Protein AF-A0A2E6H7Z4-F1 (afdb_monomer_lite)

Structure (mmCIF, N/CA/C/O backbone):
data_AF-A0A2E6H7Z4-F1
#
_entry.id   AF-A0A2E6H7Z4-F1
#
loop_
_atom_site.group_PDB
_atom_site.id
_atom_site.type_symbol
_atom_site.label_atom_id
_atom_site.label_alt_id
_atom_site.label_comp_id
_atom_site.label_asym_id
_atom_site.label_entity_id
_atom_site.label_seq_id
_atom_site.pdbx_PDB_ins_code
_atom_site.Cartn_x
_atom_site.Cartn_y
_atom_site.Cartn_z
_atom_site.occupancy
_atom_site.B_iso_or_equiv
_atom_site.auth_seq_id
_atom_site.auth_comp_id
_atom_site.auth_asym_id
_atom_site.auth_atom_id
_atom_site.pdbx_PDB_model_num
ATOM 1 N N . MET A 1 1 ? 12.608 6.251 -38.687 1.00 44.50 1 MET A N 1
ATOM 2 C CA . MET A 1 1 ? 13.261 5.504 -37.592 1.00 44.50 1 MET A CA 1
ATOM 3 C C . MET A 1 1 ? 12.711 6.049 -36.281 1.00 44.50 1 MET A C 1
ATOM 5 O O . MET A 1 1 ? 13.167 7.094 -35.848 1.00 44.50 1 MET A O 1
ATOM 9 N N . SER A 1 2 ? 11.697 5.402 -35.705 1.00 46.97 2 SER A N 1
ATOM 10 C CA . SER A 1 2 ? 11.124 5.756 -34.395 1.00 46.97 2 SER A CA 1
ATOM 11 C C . SER A 1 2 ? 10.645 4.472 -33.709 1.00 46.97 2 SER A C 1
ATOM 13 O O . SER A 1 2 ? 9.457 4.203 -33.645 1.00 46.97 2 SER A O 1
ATOM 15 N N . ASN A 1 3 ? 11.590 3.638 -33.267 1.00 45.97 3 ASN A N 1
ATOM 16 C CA . ASN A 1 3 ? 11.298 2.394 -32.533 1.00 45.97 3 ASN A CA 1
ATOM 17 C C . ASN A 1 3 ? 11.712 2.495 -31.049 1.00 45.97 3 ASN A C 1
ATOM 19 O O . ASN A 1 3 ? 11.900 1.473 -30.399 1.00 45.97 3 ASN A O 1
ATOM 23 N N . GLY A 1 4 ? 11.950 3.711 -30.541 1.00 52.16 4 GLY A N 1
ATOM 24 C CA . GLY A 1 4 ? 12.458 3.943 -29.182 1.00 52.16 4 GLY A CA 1
ATOM 25 C C . GLY A 1 4 ? 11.402 4.345 -28.149 1.00 52.16 4 GLY A C 1
ATOM 26 O O . GLY A 1 4 ? 11.630 4.119 -26.968 1.00 52.16 4 GLY A O 1
ATOM 27 N N . ASP A 1 5 ? 10.264 4.902 -28.576 1.00 56.19 5 ASP A N 1
ATOM 28 C CA . ASP A 1 5 ? 9.260 5.500 -27.674 1.00 56.19 5 ASP A CA 1
ATOM 29 C C . ASP A 1 5 ? 8.275 4.455 -27.116 1.00 56.19 5 ASP A C 1
ATOM 31 O O . ASP A 1 5 ? 8.050 4.366 -25.909 1.00 56.19 5 ASP A O 1
ATOM 35 N N . ASP A 1 6 ? 7.774 3.562 -27.977 1.00 58.97 6 ASP A N 1
ATOM 36 C CA . ASP A 1 6 ? 6.725 2.596 -27.614 1.00 58.97 6 ASP A CA 1
ATOM 37 C C . ASP A 1 6 ? 7.148 1.632 -26.492 1.00 58.97 6 ASP A C 1
ATOM 39 O O . ASP A 1 6 ? 6.338 1.182 -25.678 1.00 58.97 6 ASP A O 1
ATOM 43 N N . THR A 1 7 ? 8.439 1.297 -26.413 1.00 61.53 7 THR A N 1
ATOM 44 C CA . THR A 1 7 ? 8.951 0.368 -25.398 1.00 61.53 7 THR A CA 1
ATOM 45 C C . THR A 1 7 ? 8.926 0.930 -23.983 1.00 61.53 7 THR A C 1
ATOM 47 O O . THR A 1 7 ? 8.814 0.147 -23.036 1.00 61.53 7 THR A O 1
ATOM 50 N N . ASP A 1 8 ? 9.038 2.244 -23.811 1.00 62.59 8 ASP A N 1
ATOM 51 C CA . ASP A 1 8 ? 9.039 2.857 -22.482 1.00 62.59 8 ASP A CA 1
ATOM 52 C C . ASP A 1 8 ? 7.614 3.141 -21.994 1.00 62.59 8 ASP A C 1
ATOM 54 O O . ASP A 1 8 ? 7.321 2.940 -20.810 1.00 62.59 8 ASP A O 1
ATOM 58 N N . GLU A 1 9 ? 6.688 3.440 -22.907 1.00 61.91 9 GLU A N 1
ATOM 59 C CA . GLU A 1 9 ? 5.257 3.508 -22.598 1.00 61.91 9 GLU A CA 1
ATOM 60 C C . GLU A 1 9 ? 4.697 2.152 -22.143 1.00 61.91 9 GLU A C 1
ATOM 62 O O . GLU A 1 9 ? 4.002 2.075 -21.125 1.00 61.91 9 GLU A O 1
ATOM 67 N N . ILE A 1 10 ? 5.056 1.054 -22.821 1.00 63.31 10 ILE A N 1
ATOM 68 C CA . ILE A 1 10 ? 4.602 -0.299 -22.454 1.00 63.31 10 ILE A CA 1
ATOM 69 C C . ILE A 1 10 ? 5.111 -0.702 -21.061 1.00 63.31 10 ILE A C 1
ATOM 71 O O . ILE A 1 10 ? 4.348 -1.254 -20.262 1.00 63.31 10 ILE A O 1
ATOM 75 N N . LYS A 1 11 ? 6.376 -0.405 -20.733 1.00 66.88 11 LYS A N 1
ATOM 76 C CA . LYS A 1 11 ? 6.942 -0.682 -19.399 1.00 66.88 11 LYS A CA 1
ATOM 77 C C . LYS A 1 11 ? 6.258 0.146 -18.314 1.00 66.88 11 LYS A C 1
ATOM 79 O O . LYS A 1 11 ? 5.933 -0.392 -17.257 1.00 66.88 11 LYS A O 1
ATOM 84 N N . SER A 1 12 ? 6.017 1.431 -18.580 1.00 6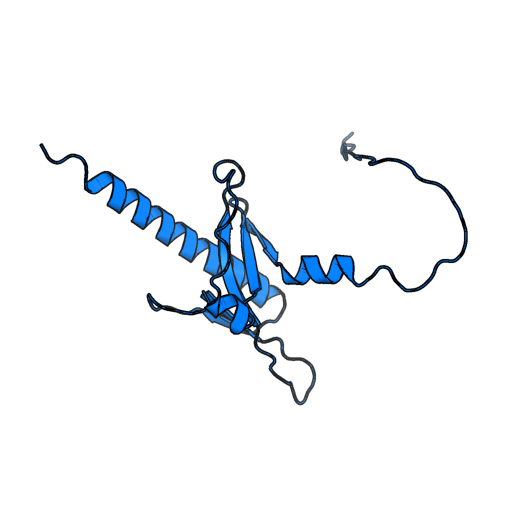8.62 12 SER A N 1
ATOM 85 C CA . SER A 1 12 ? 5.318 2.334 -17.659 1.00 68.62 12 SER A CA 1
ATOM 86 C C . SER A 1 12 ? 3.892 1.848 -17.377 1.00 68.62 12 SER A C 1
ATOM 88 O O . SER A 1 12 ? 3.481 1.727 -16.220 1.00 68.62 12 SER A O 1
ATOM 90 N N . PHE A 1 13 ? 3.167 1.447 -18.423 1.00 66.75 13 PHE A N 1
ATOM 91 C CA . PHE A 1 13 ? 1.819 0.899 -18.306 1.00 66.75 13 PHE A CA 1
ATOM 92 C C . PHE A 1 13 ? 1.779 -0.405 -17.495 1.00 66.75 13 PHE A C 1
ATOM 94 O O . PHE A 1 13 ? 0.926 -0.577 -16.621 1.00 66.75 13 PHE A O 1
ATOM 101 N N . GLN A 1 14 ? 2.713 -1.327 -17.745 1.00 74.88 14 GLN A N 1
ATOM 102 C CA . GLN A 1 14 ? 2.811 -2.572 -16.979 1.00 74.88 14 GLN A CA 1
ATOM 103 C C . GLN A 1 14 ? 3.142 -2.313 -15.505 1.00 74.88 14 GLN A C 1
ATOM 105 O O . GLN A 1 14 ? 2.499 -2.897 -14.630 1.00 74.88 14 GLN A O 1
ATOM 110 N N . ALA A 1 15 ? 4.077 -1.403 -15.219 1.00 74.62 15 ALA A N 1
ATOM 111 C CA . ALA A 1 15 ? 4.427 -1.017 -13.855 1.00 74.62 15 ALA A CA 1
ATOM 112 C C . ALA A 1 15 ? 3.229 -0.412 -13.107 1.00 74.62 15 ALA A C 1
ATOM 114 O O . ALA A 1 15 ? 2.970 -0.787 -11.964 1.00 74.62 15 ALA A O 1
ATOM 115 N N . HIS A 1 16 ? 2.447 0.451 -13.765 1.00 81.06 16 HIS A N 1
ATOM 116 C CA . HIS A 1 16 ? 1.238 1.025 -13.176 1.00 81.06 16 HIS A CA 1
ATOM 117 C C . HIS A 1 16 ? 0.198 -0.052 -12.840 1.00 81.06 16 HIS A C 1
ATOM 119 O O . HIS A 1 16 ? -0.373 -0.048 -11.752 1.00 81.06 16 HIS A O 1
ATOM 125 N N . ARG A 1 17 ? -0.043 -1.013 -13.743 1.00 85.88 17 ARG A N 1
ATOM 126 C CA . ARG A 1 17 ? -0.999 -2.107 -13.488 1.00 85.88 17 ARG A CA 1
ATOM 127 C C . ARG A 1 17 ? -0.575 -2.999 -12.324 1.00 85.88 17 ARG A C 1
ATOM 129 O O . ARG A 1 17 ? -1.432 -3.413 -11.546 1.00 85.88 17 ARG A O 1
ATOM 136 N N . LEU A 1 18 ? 0.720 -3.292 -12.208 1.00 88.12 18 LEU A N 1
ATOM 137 C CA . LEU A 1 18 ? 1.266 -4.066 -11.090 1.00 88.12 18 LEU A CA 1
ATOM 138 C C . LEU A 1 18 ? 1.169 -3.297 -9.767 1.00 88.12 18 LEU A C 1
ATOM 140 O O . LEU A 1 18 ? 0.824 -3.899 -8.752 1.00 88.12 18 LEU A O 1
ATOM 144 N N . GLY A 1 19 ? 1.392 -1.978 -9.788 1.00 88.25 19 GLY A N 1
ATOM 145 C CA . GLY A 1 19 ? 1.161 -1.093 -8.643 1.00 88.25 19 GLY A CA 1
ATOM 146 C C . GLY A 1 19 ? -0.288 -1.153 -8.159 1.00 88.25 19 GLY A C 1
ATOM 147 O O . GLY A 1 19 ? -0.538 -1.536 -7.019 1.00 88.25 19 GLY A O 1
ATOM 148 N N . THR A 1 20 ? -1.251 -0.923 -9.058 1.00 90.62 20 THR A N 1
ATOM 149 C CA . THR A 1 20 ? -2.684 -1.007 -8.729 1.00 90.62 20 THR A CA 1
ATOM 1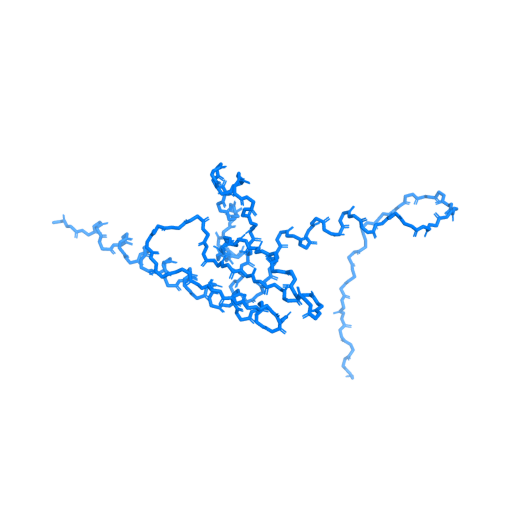50 C C . THR A 1 20 ? -3.083 -2.395 -8.217 1.00 90.62 20 THR A C 1
ATOM 152 O O . THR A 1 20 ? -3.857 -2.519 -7.270 1.00 90.62 20 THR A O 1
ATOM 155 N N . TRP A 1 21 ? -2.558 -3.471 -8.813 1.00 92.69 21 TRP A N 1
ATOM 156 C CA . TRP A 1 21 ? -2.807 -4.826 -8.318 1.00 92.69 21 TRP A CA 1
ATOM 157 C C . TRP A 1 21 ? -2.275 -5.018 -6.889 1.00 92.69 21 TRP A C 1
ATOM 159 O O . TRP A 1 21 ? -2.994 -5.538 -6.034 1.00 92.69 21 TRP A O 1
ATOM 169 N N . ALA A 1 22 ? -1.054 -4.557 -6.605 1.00 92.94 22 ALA A N 1
ATOM 170 C CA . ALA A 1 22 ? -0.457 -4.638 -5.277 1.00 92.94 22 ALA A CA 1
ATOM 171 C C . ALA A 1 22 ? -1.254 -3.841 -4.234 1.00 92.94 22 ALA A C 1
ATOM 173 O O . ALA A 1 22 ? -1.496 -4.345 -3.137 1.00 92.94 22 ALA A O 1
ATOM 174 N N . GLU A 1 23 ? -1.729 -2.644 -4.575 1.00 94.94 23 GLU A N 1
ATOM 175 C CA . GLU A 1 23 ? -2.601 -1.836 -3.712 1.00 94.94 23 GLU A CA 1
ATOM 176 C C . GLU A 1 23 ? -3.887 -2.583 -3.337 1.00 94.94 23 GLU A C 1
ATOM 178 O O . GLU A 1 23 ? -4.261 -2.625 -2.163 1.00 94.94 23 GLU A O 1
ATOM 183 N N . LEU A 1 24 ? -4.533 -3.247 -4.302 1.00 95.94 24 LEU A N 1
ATOM 184 C CA . LEU A 1 24 ? -5.743 -4.041 -4.060 1.00 95.94 24 LEU A CA 1
ATOM 185 C C . LEU A 1 24 ? -5.478 -5.265 -3.170 1.00 95.94 24 LEU A C 1
ATOM 187 O O . LEU A 1 24 ? -6.297 -5.593 -2.301 1.00 95.94 24 LEU A O 1
ATOM 191 N N . ILE A 1 25 ? -4.336 -5.936 -3.347 1.00 96.19 25 ILE A N 1
ATOM 192 C CA . ILE A 1 25 ? -3.909 -7.038 -2.472 1.00 96.19 25 ILE A CA 1
ATOM 193 C C . ILE A 1 25 ? -3.634 -6.524 -1.053 1.00 96.19 25 ILE A C 1
ATOM 195 O O . ILE A 1 25 ? -4.122 -7.114 -0.083 1.00 96.19 25 ILE A O 1
ATOM 199 N N . GLY A 1 26 ? -2.929 -5.398 -0.920 1.00 95.38 26 GLY A N 1
ATOM 200 C CA . GLY A 1 26 ? -2.653 -4.746 0.360 1.00 95.38 26 GLY A CA 1
ATOM 201 C C . GLY A 1 26 ? -3.929 -4.328 1.094 1.00 95.38 26 GLY A C 1
ATOM 202 O O . GLY A 1 26 ? -4.115 -4.649 2.272 1.00 95.38 26 GLY A O 1
ATOM 203 N N . ALA A 1 27 ? -4.875 -3.713 0.382 1.00 95.81 27 ALA A N 1
ATOM 204 C CA . ALA A 1 27 ? -6.186 -3.370 0.921 1.00 95.81 27 ALA A CA 1
ATOM 205 C C . ALA A 1 27 ? -6.948 -4.620 1.387 1.00 95.81 27 ALA A C 1
ATOM 207 O O . ALA A 1 27 ? -7.449 -4.667 2.512 1.00 95.81 27 ALA A O 1
ATOM 208 N N . SER A 1 28 ? -6.967 -5.679 0.573 1.00 96.50 28 SER A N 1
ATOM 209 C CA . SER A 1 28 ? -7.612 -6.953 0.922 1.00 96.50 28 SER A CA 1
ATOM 210 C C . SER A 1 28 ? -7.006 -7.588 2.180 1.00 96.50 28 SER A C 1
ATOM 212 O O . SER A 1 28 ? -7.730 -8.106 3.038 1.00 96.50 28 SER A O 1
ATOM 214 N N . PHE A 1 29 ? -5.680 -7.531 2.327 1.00 94.94 29 PHE A N 1
ATOM 215 C CA . PHE A 1 29 ? -4.959 -8.022 3.502 1.00 94.94 29 PHE A CA 1
ATOM 216 C C . PHE A 1 29 ? -5.373 -7.294 4.791 1.00 94.94 29 PHE A C 1
ATOM 218 O O . PHE A 1 29 ? -5.545 -7.938 5.835 1.00 94.94 29 PHE A O 1
ATOM 225 N N . LEU A 1 30 ? -5.554 -5.975 4.719 1.00 93.50 30 LEU A N 1
ATOM 226 C CA . LEU A 1 30 ? -5.970 -5.121 5.833 1.00 93.50 30 LEU A CA 1
ATOM 227 C C . LEU A 1 30 ? -7.452 -5.309 6.185 1.00 93.50 30 LEU A C 1
ATOM 229 O O . LEU A 1 30 ? -7.789 -5.492 7.356 1.00 93.50 30 LEU A O 1
ATOM 233 N N . ILE A 1 31 ? -8.332 -5.367 5.182 1.00 93.44 31 ILE A N 1
ATOM 234 C CA . ILE A 1 31 ? -9.776 -5.590 5.367 1.00 93.44 31 ILE A CA 1
ATOM 235 C C . ILE A 1 31 ? -10.034 -6.921 6.086 1.00 93.44 31 ILE A C 1
ATOM 237 O O . ILE A 1 31 ? -10.811 -6.982 7.044 1.00 93.44 31 ILE A O 1
ATOM 241 N N . ARG A 1 32 ? -9.324 -7.994 5.705 1.00 92.31 32 ARG A N 1
ATOM 242 C CA . ARG A 1 32 ? -9.405 -9.298 6.397 1.00 92.31 32 ARG A CA 1
ATOM 243 C C . ARG A 1 32 ? -9.023 -9.211 7.879 1.00 92.31 32 ARG A C 1
ATOM 245 O O . ARG A 1 32 ? -9.526 -9.991 8.683 1.00 92.31 32 ARG A O 1
ATOM 252 N N . ARG A 1 33 ? -8.190 -8.235 8.250 1.00 88.94 33 ARG A N 1
ATOM 253 C CA . ARG A 1 33 ? -7.769 -7.927 9.629 1.00 88.94 33 ARG A CA 1
ATOM 254 C C . ARG A 1 33 ? -8.631 -6.861 10.308 1.00 88.94 33 ARG A C 1
ATOM 256 O O . ARG A 1 33 ? -8.241 -6.341 11.350 1.00 88.94 33 ARG A O 1
ATOM 263 N N . LYS A 1 34 ? -9.817 -6.581 9.755 1.00 89.00 34 LYS A N 1
ATOM 264 C CA . LYS A 1 34 ? -10.814 -5.647 10.302 1.00 89.00 34 LYS A CA 1
ATOM 265 C C . LYS A 1 34 ? -10.350 -4.188 10.324 1.00 89.00 34 LYS A C 1
ATOM 267 O O . LYS A 1 34 ? -10.775 -3.423 11.186 1.00 89.00 34 LYS A O 1
ATOM 272 N N . PHE A 1 35 ? -9.499 -3.809 9.376 1.00 91.06 35 PHE A N 1
ATOM 273 C CA . PHE A 1 35 ? -9.244 -2.403 9.089 1.00 91.06 35 PHE A CA 1
ATOM 274 C C . PHE A 1 35 ? -10.299 -1.862 8.120 1.00 91.06 35 PHE A C 1
ATOM 276 O O . PHE A 1 35 ? -10.722 -2.559 7.197 1.00 91.06 35 PHE A O 1
ATOM 283 N N . GLU A 1 36 ? -10.676 -0.603 8.308 1.00 91.88 36 GLU A N 1
ATOM 284 C CA . GLU A 1 36 ? -11.325 0.207 7.277 1.00 91.88 36 GLU A CA 1
ATOM 285 C C . GLU A 1 36 ? -10.229 0.810 6.403 1.00 91.88 36 GLU A C 1
ATOM 287 O O . GLU A 1 36 ? -9.284 1.388 6.936 1.00 91.88 36 GLU A O 1
ATOM 292 N N . VAL A 1 37 ? -10.316 0.637 5.084 1.00 94.25 37 VAL A N 1
ATOM 293 C CA . VAL A 1 37 ? -9.248 1.015 4.149 1.00 94.25 37 VAL A CA 1
ATOM 294 C C . VAL A 1 37 ? -9.800 1.951 3.086 1.00 94.25 37 VAL A C 1
ATOM 296 O O . VAL A 1 37 ? -10.820 1.656 2.466 1.00 94.25 37 VAL A O 1
ATOM 299 N N . PHE A 1 38 ? -9.091 3.048 2.856 1.00 94.44 38 PHE A N 1
ATOM 300 C CA . PHE A 1 38 ? -9.342 4.008 1.791 1.00 94.44 38 PHE A CA 1
ATOM 301 C C . PHE A 1 38 ? -8.161 3.979 0.825 1.00 94.44 38 PHE A C 1
ATOM 303 O O . PHE A 1 38 ? -7.010 4.006 1.258 1.00 94.44 38 PHE A O 1
ATOM 310 N N . ILE A 1 39 ? -8.454 3.911 -0.471 1.00 92.69 39 ILE A N 1
ATOM 311 C CA . ILE A 1 39 ? -7.456 3.888 -1.544 1.00 92.69 39 ILE A CA 1
ATOM 312 C C . ILE A 1 39 ? -7.474 5.253 -2.219 1.00 92.69 39 ILE A C 1
ATOM 314 O O . ILE A 1 39 ? -8.551 5.769 -2.534 1.00 92.69 39 ILE A O 1
ATOM 318 N N . HIS A 1 40 ? -6.305 5.847 -2.430 1.00 87.44 40 HIS A N 1
ATOM 319 C CA . HIS A 1 40 ? -6.215 7.070 -3.212 1.00 87.44 40 HIS A CA 1
ATOM 320 C C . HIS A 1 40 ? -6.314 6.758 -4.712 1.00 87.44 40 HIS A C 1
ATOM 322 O O . HIS A 1 40 ? -5.662 5.846 -5.199 1.00 87.44 40 HIS A O 1
ATOM 328 N N . THR A 1 41 ? -7.117 7.518 -5.461 1.00 79.69 41 THR A N 1
ATOM 329 C CA . THR A 1 41 ? -7.333 7.290 -6.906 1.00 79.69 41 THR A CA 1
ATOM 330 C C . THR A 1 41 ? -6.700 8.359 -7.803 1.00 79.69 41 THR A C 1
ATOM 332 O O . THR A 1 41 ? -6.937 8.361 -9.009 1.00 79.69 41 THR A O 1
ATOM 335 N N . GLY A 1 42 ? -5.968 9.318 -7.234 1.00 76.75 42 GLY A N 1
ATOM 336 C CA . GLY A 1 42 ? -5.275 10.374 -7.971 1.00 76.75 42 GLY A CA 1
ATOM 337 C C . GLY A 1 42 ? -3.810 10.043 -8.265 1.00 76.75 42 GLY A C 1
ATOM 338 O O . GLY A 1 42 ? -3.254 9.065 -7.777 1.00 76.75 42 GLY A O 1
ATOM 339 N N . SER A 1 43 ? -3.176 10.889 -9.078 1.00 71.31 43 SER A N 1
ATOM 340 C CA . SER A 1 43 ? -1.781 10.728 -9.514 1.00 71.31 43 SER A CA 1
ATOM 341 C C . SER A 1 43 ? -0.747 11.250 -8.513 1.00 71.31 43 SER A C 1
ATOM 343 O O . SER A 1 43 ? 0.452 11.056 -8.712 1.00 71.31 43 SER A O 1
ATOM 345 N N . GLN A 1 44 ? -1.189 11.947 -7.465 1.00 78.31 44 GLN A N 1
ATOM 346 C CA . GLN A 1 44 ? -0.322 12.560 -6.466 1.00 78.31 44 GLN A CA 1
ATOM 347 C C . GLN A 1 44 ? -0.898 12.329 -5.075 1.00 78.31 44 GLN A C 1
ATOM 349 O O . GLN A 1 44 ? -1.910 12.919 -4.699 1.00 78.31 44 GLN A O 1
ATOM 354 N N . SER A 1 45 ? -0.217 11.489 -4.302 1.00 86.56 45 SER A N 1
ATOM 355 C CA . SER A 1 45 ? -0.523 11.265 -2.896 1.00 86.56 45 SER A CA 1
ATOM 356 C C . SER A 1 45 ? 0.746 10.996 -2.108 1.00 86.56 45 SER A C 1
ATOM 358 O O . SER A 1 45 ? 1.742 10.506 -2.637 1.00 86.56 45 SER A O 1
ATOM 360 N N . ILE A 1 46 ? 0.687 11.309 -0.817 1.00 90.88 46 ILE A N 1
ATOM 361 C CA . ILE A 1 46 ? 1.734 10.965 0.142 1.00 90.88 46 ILE A CA 1
ATOM 362 C C . ILE A 1 46 ? 1.742 9.460 0.461 1.00 90.88 46 ILE A C 1
ATOM 364 O O . ILE A 1 46 ? 2.761 8.919 0.884 1.00 90.88 46 ILE A O 1
ATOM 368 N N . CYS A 1 47 ? 0.619 8.771 0.257 1.00 92.44 47 CYS A N 1
ATOM 369 C CA . CYS A 1 47 ? 0.470 7.337 0.493 1.00 92.44 47 CYS A CA 1
ATOM 370 C C . CYS A 1 47 ? -0.589 6.721 -0.429 1.00 92.44 47 CYS A C 1
ATOM 372 O O . CYS A 1 47 ? -1.537 7.397 -0.834 1.00 92.44 47 CYS A O 1
ATOM 374 N N . ASP A 1 48 ? -0.476 5.426 -0.692 1.00 93.62 48 ASP A N 1
ATOM 375 C CA . ASP A 1 48 ? -1.397 4.711 -1.580 1.00 93.62 48 ASP A CA 1
ATOM 376 C C . ASP A 1 48 ? -2.682 4.312 -0.837 1.00 93.62 48 ASP A C 1
ATOM 378 O O . ASP A 1 48 ? -3.791 4.424 -1.367 1.00 93.62 48 ASP A O 1
ATOM 382 N N . LEU A 1 49 ? -2.544 3.911 0.436 1.00 95.19 49 LEU A N 1
ATOM 383 C CA . LEU A 1 49 ? -3.652 3.497 1.296 1.00 95.19 49 LEU A CA 1
ATOM 384 C C . LEU A 1 49 ? -3.675 4.280 2.615 1.00 95.19 49 LEU A C 1
ATOM 386 O O . LEU A 1 49 ? -2.637 4.579 3.207 1.00 95.19 49 LEU A O 1
ATOM 390 N N . VAL A 1 50 ? -4.880 4.513 3.131 1.00 94.38 50 VAL A N 1
ATOM 391 C CA . VAL A 1 50 ? -5.119 4.948 4.513 1.00 94.38 50 VAL A CA 1
ATOM 392 C C . VAL A 1 50 ? -5.953 3.888 5.213 1.00 94.38 50 VAL A C 1
ATOM 394 O O . VAL A 1 50 ? -7.038 3.546 4.746 1.00 94.38 50 VAL A O 1
ATOM 397 N N . ALA A 1 51 ? -5.459 3.365 6.332 1.00 93.31 51 ALA A N 1
ATOM 398 C CA . ALA A 1 51 ? -6.124 2.305 7.076 1.00 93.31 51 ALA A CA 1
ATOM 399 C C . ALA A 1 51 ? -6.444 2.730 8.511 1.00 93.31 51 ALA A C 1
ATOM 401 O O . ALA A 1 51 ? -5.613 3.326 9.192 1.00 93.31 51 ALA A O 1
ATOM 402 N N . PHE A 1 52 ? -7.627 2.366 8.998 1.00 89.50 52 PHE A N 1
ATOM 403 C CA . PHE A 1 52 ? -8.063 2.619 10.367 1.00 89.50 52 PHE A CA 1
ATOM 404 C C . PHE A 1 52 ? -8.430 1.313 11.055 1.00 89.50 52 PHE A C 1
ATOM 406 O O . PHE A 1 52 ? -9.201 0.515 10.522 1.00 89.50 52 PHE A O 1
ATOM 413 N N . GLN A 1 53 ? -7.932 1.113 12.273 1.00 84.25 53 GLN A N 1
ATOM 414 C CA . GLN A 1 53 ? -8.380 0.018 13.127 1.00 84.25 53 GLN A CA 1
ATOM 415 C C . GLN A 1 53 ? -9.283 0.571 14.223 1.00 84.25 53 GLN A C 1
ATOM 417 O O . GLN A 1 53 ? -8.821 1.294 15.105 1.00 84.25 53 GLN A O 1
ATOM 422 N N . ARG A 1 54 ? -10.564 0.195 14.221 1.00 74.81 54 ARG A N 1
ATOM 423 C CA . ARG A 1 54 ? -11.439 0.508 15.357 1.00 74.81 54 ARG A CA 1
ATOM 424 C C . ARG A 1 54 ? -10.984 -0.279 16.583 1.00 74.81 54 ARG A C 1
ATOM 426 O O . ARG A 1 54 ? -10.965 -1.508 16.562 1.00 74.81 54 ARG A O 1
ATOM 433 N N . ARG A 1 55 ? -10.646 0.423 17.667 1.00 69.12 55 ARG A N 1
ATOM 434 C CA . ARG A 1 55 ? -10.348 -0.180 18.976 1.00 69.12 55 ARG A CA 1
ATOM 435 C C . ARG A 1 55 ? -11.322 0.336 20.034 1.00 69.12 55 ARG A C 1
ATOM 437 O O . ARG A 1 55 ? -11.277 1.508 20.391 1.00 69.12 55 ARG A O 1
ATOM 444 N N . GLY A 1 56 ? -12.163 -0.552 20.566 1.00 65.62 56 GLY A N 1
ATOM 445 C CA . GLY A 1 56 ? -13.108 -0.248 21.650 1.00 65.62 56 GLY A CA 1
ATOM 446 C C . GLY A 1 56 ? -14.400 0.463 21.215 1.00 65.62 56 GLY A C 1
ATOM 447 O O . GLY A 1 56 ? -14.586 0.791 20.045 1.00 65.62 56 GLY A O 1
ATOM 448 N N . ALA A 1 57 ? -15.305 0.680 22.179 1.00 63.50 57 ALA A N 1
ATOM 449 C CA . ALA A 1 57 ? -16.660 1.206 21.953 1.00 63.50 57 ALA A CA 1
ATOM 450 C C . ALA A 1 57 ? -16.708 2.711 21.614 1.00 63.50 57 ALA A C 1
ATOM 452 O O . ALA A 1 57 ? -17.591 3.145 20.885 1.00 63.50 57 ALA A O 1
ATOM 453 N N . VAL A 1 58 ? -15.733 3.495 22.088 1.00 59.97 58 VAL A N 1
ATOM 454 C CA . VAL A 1 58 ? -15.587 4.943 21.803 1.00 59.97 58 VAL A CA 1
ATOM 455 C C . VAL A 1 58 ? -14.529 5.167 20.706 1.00 59.97 58 VAL A C 1
ATOM 457 O O . VAL A 1 58 ? -13.804 6.152 20.707 1.00 59.97 58 VAL A O 1
ATOM 460 N N . GLY A 1 59 ? -14.391 4.177 19.815 1.00 57.50 59 GLY A N 1
ATOM 461 C CA . GLY A 1 59 ? -13.252 3.906 18.933 1.00 57.50 59 GLY A CA 1
ATOM 462 C C . GLY A 1 59 ? -12.387 5.099 18.535 1.00 57.50 59 GLY A C 1
ATOM 463 O O . GLY A 1 59 ? -12.724 5.825 17.602 1.00 57.50 59 GLY A O 1
ATOM 464 N N . LYS A 1 60 ? -11.220 5.236 19.177 1.00 62.59 60 LYS A N 1
ATOM 465 C CA . LYS A 1 60 ? -10.152 6.106 18.675 1.00 62.59 60 LYS A CA 1
ATOM 466 C C . LYS A 1 60 ? -9.690 5.545 17.330 1.00 62.59 60 LYS A C 1
ATOM 468 O O . LYS A 1 60 ? -9.280 4.387 17.249 1.00 62.59 60 LYS A O 1
ATOM 473 N N . LEU A 1 61 ? -9.815 6.354 16.285 1.00 69.69 61 LEU A N 1
ATOM 474 C CA . LEU A 1 61 ? -9.371 6.034 14.934 1.00 69.69 61 LEU A CA 1
ATOM 475 C C . LEU A 1 61 ? -7.965 6.605 14.763 1.00 69.69 61 LEU A C 1
ATOM 477 O O . LEU A 1 61 ? -7.811 7.780 14.444 1.00 69.69 61 LEU A O 1
ATOM 481 N N . ASP A 1 62 ? -6.946 5.789 15.014 1.00 76.94 62 ASP A N 1
ATOM 482 C CA . ASP A 1 62 ? -5.571 6.158 14.677 1.00 76.94 62 ASP A CA 1
ATOM 483 C C . ASP A 1 62 ? -5.310 5.747 13.214 1.00 76.94 62 ASP A C 1
ATOM 485 O O . ASP A 1 62 ? -5.365 4.547 12.913 1.00 76.94 62 ASP A O 1
ATOM 489 N N . PRO A 1 63 ? -5.094 6.704 12.288 1.00 87.81 63 PRO A N 1
ATOM 490 C CA . PRO A 1 63 ? -4.812 6.388 10.895 1.00 87.81 63 PRO A CA 1
ATOM 491 C C . P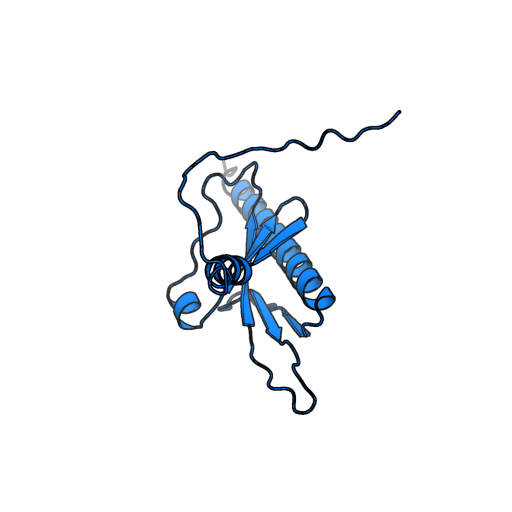RO A 1 63 ? -3.423 5.772 10.746 1.00 87.81 63 PRO A C 1
ATOM 493 O O . PRO A 1 63 ? -2.459 6.200 11.381 1.00 87.81 63 PRO A O 1
ATOM 496 N N . VAL A 1 64 ? -3.314 4.818 9.830 1.00 90.69 64 VAL A N 1
ATOM 497 C CA . VAL A 1 64 ? -2.045 4.315 9.308 1.00 90.69 64 VAL A CA 1
ATOM 498 C C . VAL A 1 64 ? -1.966 4.712 7.840 1.00 90.69 64 VAL A C 1
ATOM 500 O O . VAL A 1 64 ? -2.794 4.280 7.037 1.00 90.69 64 VAL A O 1
ATOM 503 N N . LEU A 1 65 ? -0.989 5.551 7.501 1.00 93.44 65 LEU A N 1
ATOM 504 C CA . LEU A 1 65 ? -0.690 5.945 6.124 1.00 93.44 65 LEU A CA 1
ATOM 505 C C . LEU A 1 65 ? 0.276 4.926 5.528 1.00 93.44 65 LEU A C 1
ATOM 507 O O . LEU A 1 65 ? 1.315 4.656 6.129 1.00 93.44 65 LEU A O 1
ATOM 511 N N . ILE A 1 66 ? -0.056 4.344 4.380 1.00 94.31 66 ILE A N 1
ATOM 512 C CA . ILE A 1 66 ? 0.662 3.184 3.849 1.00 94.31 66 ILE A CA 1
ATOM 513 C C . ILE A 1 66 ? 1.081 3.438 2.405 1.00 94.31 66 ILE A C 1
ATOM 515 O O . ILE A 1 66 ? 0.249 3.699 1.541 1.00 94.31 66 ILE A O 1
ATOM 519 N N . ASP A 1 67 ? 2.378 3.315 2.155 1.00 94.00 67 ASP A N 1
ATOM 520 C CA . ASP A 1 67 ? 2.968 3.264 0.820 1.00 94.00 67 ASP A CA 1
ATOM 521 C C . ASP A 1 67 ? 3.150 1.790 0.432 1.00 94.00 67 ASP A C 1
ATOM 523 O O . ASP A 1 67 ? 3.823 1.022 1.129 1.00 94.00 67 ASP A O 1
ATOM 527 N N . VAL A 1 68 ? 2.490 1.375 -0.643 1.00 93.38 68 VAL A N 1
ATOM 528 C CA . VAL A 1 68 ? 2.494 0.013 -1.159 1.00 93.38 68 VAL A CA 1
ATOM 529 C C . VAL A 1 68 ? 3.569 -0.105 -2.231 1.00 93.38 68 VAL A C 1
ATOM 531 O O . VAL A 1 68 ? 3.752 0.751 -3.099 1.00 93.38 68 VAL A O 1
ATOM 534 N N . LYS A 1 69 ? 4.337 -1.189 -2.165 1.00 91.00 69 LYS A N 1
ATOM 535 C CA . LYS A 1 69 ? 5.373 -1.495 -3.146 1.00 91.00 69 LYS A CA 1
ATOM 536 C C . LYS A 1 69 ? 5.216 -2.923 -3.625 1.00 91.00 69 LYS A C 1
ATOM 538 O O . LYS A 1 69 ? 5.289 -3.861 -2.835 1.00 91.00 69 LYS A O 1
ATOM 543 N N . PHE A 1 70 ? 5.021 -3.075 -4.929 1.00 89.50 70 PHE A N 1
ATOM 544 C CA . PHE A 1 70 ? 5.169 -4.362 -5.587 1.00 89.50 70 PHE A CA 1
ATOM 545 C C . PHE A 1 70 ? 6.656 -4.719 -5.662 1.00 89.50 70 PHE A C 1
ATOM 547 O O . PHE A 1 70 ? 7.471 -3.869 -6.024 1.00 89.50 70 PHE A O 1
ATOM 554 N N . VAL A 1 71 ? 7.002 -5.955 -5.314 1.00 86.19 71 VAL A N 1
ATOM 555 C CA . VAL A 1 71 ? 8.356 -6.496 -5.462 1.00 86.19 71 VAL A CA 1
ATOM 556 C C . VAL A 1 71 ? 8.257 -7.856 -6.131 1.00 86.19 71 VAL A C 1
ATOM 558 O O . VAL A 1 71 ? 7.590 -8.764 -5.630 1.00 86.19 71 VAL A O 1
ATOM 561 N N . ASN A 1 72 ? 8.972 -8.026 -7.238 1.00 80.38 72 ASN A N 1
ATOM 562 C CA . ASN A 1 72 ? 9.220 -9.347 -7.788 1.00 80.38 72 ASN A CA 1
ATOM 563 C C . ASN A 1 72 ? 10.614 -9.795 -7.342 1.00 80.38 72 ASN A C 1
ATOM 565 O O . ASN A 1 72 ? 11.608 -9.336 -7.892 1.00 80.38 72 ASN A O 1
ATOM 569 N N . LEU A 1 73 ? 10.694 -10.673 -6.338 1.00 62.66 73 LEU A N 1
ATOM 570 C CA . LEU A 1 73 ? 11.968 -11.102 -5.741 1.00 62.66 73 LEU A CA 1
ATOM 571 C C . LEU A 1 73 ? 12.946 -11.719 -6.759 1.00 62.66 73 LEU A C 1
ATOM 573 O O . LEU A 1 73 ? 14.155 -11.646 -6.546 1.00 62.66 73 LEU A O 1
ATOM 577 N N . ASP A 1 74 ? 12.444 -12.259 -7.873 1.00 60.38 74 ASP A N 1
A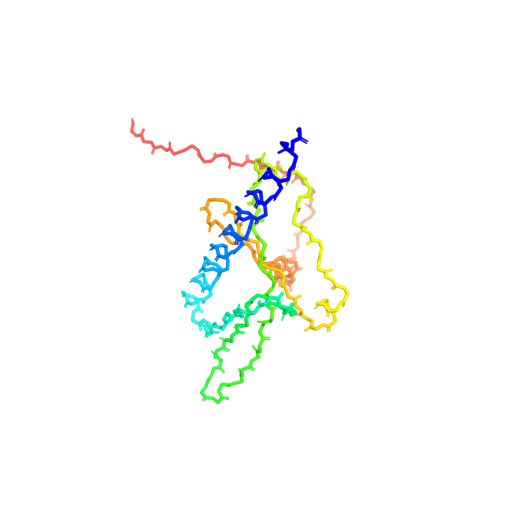TOM 578 C CA . ASP A 1 74 ? 13.276 -12.835 -8.934 1.00 60.38 74 ASP A CA 1
ATOM 579 C C . ASP A 1 74 ? 13.884 -11.767 -9.865 1.00 60.38 74 ASP A C 1
ATOM 581 O O . ASP A 1 74 ? 14.917 -12.005 -10.497 1.00 60.38 74 ASP A O 1
ATOM 585 N N . LEU A 1 75 ? 13.277 -10.575 -9.938 1.00 61.69 75 LEU A N 1
ATOM 586 C CA . LEU A 1 75 ? 13.673 -9.486 -10.844 1.00 61.69 75 LEU A CA 1
ATOM 587 C C . LEU A 1 75 ? 14.276 -8.274 -10.108 1.00 61.69 75 LEU A C 1
ATOM 589 O O . LEU A 1 75 ? 15.202 -7.639 -10.614 1.00 61.69 75 LEU A O 1
ATOM 593 N N . ASP A 1 76 ? 13.816 -7.981 -8.893 1.00 62.66 76 ASP A N 1
ATOM 594 C CA . ASP A 1 76 ? 14.129 -6.764 -8.140 1.00 62.66 76 ASP A CA 1
ATOM 595 C C . ASP A 1 76 ? 15.256 -6.983 -7.123 1.00 62.66 76 ASP A C 1
ATOM 597 O O . ASP A 1 76 ? 15.072 -6.906 -5.906 1.00 62.66 76 ASP A O 1
ATOM 601 N N . ARG A 1 77 ? 16.482 -7.195 -7.618 1.00 59.00 77 ARG A N 1
ATOM 602 C CA . ARG A 1 77 ? 17.677 -7.330 -6.755 1.00 59.00 77 ARG A CA 1
ATOM 603 C C . ARG A 1 77 ? 17.985 -6.082 -5.919 1.00 59.00 77 ARG A C 1
ATOM 605 O O . ARG A 1 77 ? 18.673 -6.187 -4.908 1.00 59.00 77 ARG A O 1
ATOM 612 N N . ALA A 1 78 ? 17.512 -4.911 -6.347 1.00 66.19 78 ALA A N 1
ATOM 613 C CA . ALA A 1 78 ? 17.736 -3.634 -5.667 1.00 66.19 78 ALA A CA 1
ATOM 614 C C . ALA A 1 78 ? 16.735 -3.357 -4.526 1.00 66.19 78 ALA A C 1
ATOM 616 O O . ALA A 1 78 ? 16.942 -2.419 -3.757 1.00 66.19 78 ALA A O 1
ATOM 617 N N . GLY A 1 79 ? 15.677 -4.168 -4.397 1.00 68.75 79 GLY A N 1
ATOM 618 C CA . GLY A 1 79 ? 14.605 -3.946 -3.429 1.00 68.75 79 GLY A CA 1
ATOM 619 C C . GLY A 1 79 ? 13.709 -2.738 -3.757 1.00 68.75 79 GLY A C 1
ATOM 620 O O . GLY A 1 79 ? 13.928 -2.027 -4.742 1.00 68.75 79 GLY A O 1
ATOM 621 N N . PRO A 1 80 ? 12.660 -2.498 -2.949 1.00 78.06 80 PRO A N 1
ATOM 622 C CA . PRO A 1 80 ? 11.725 -1.402 -3.178 1.00 78.06 80 PRO A CA 1
ATOM 623 C C . PRO A 1 80 ? 12.386 -0.038 -2.939 1.00 78.06 80 PRO A C 1
ATOM 625 O O . PRO A 1 80 ? 13.209 0.126 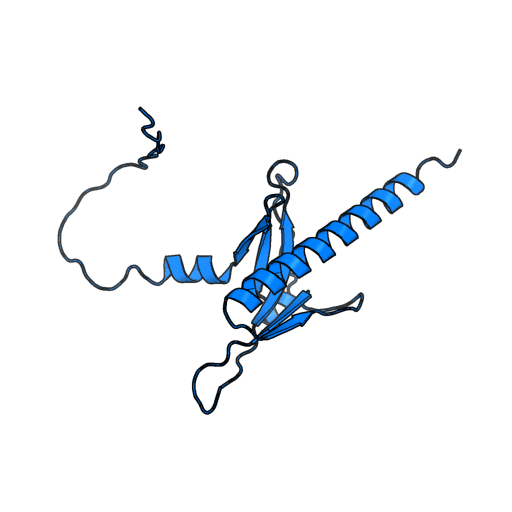-2.036 1.00 78.06 80 PRO A O 1
ATOM 628 N N . LYS A 1 81 ? 11.972 0.974 -3.715 1.00 81.25 81 LYS A N 1
ATOM 629 C CA . LYS A 1 81 ? 12.453 2.355 -3.549 1.00 81.25 81 LYS A CA 1
ATOM 630 C C . LYS A 1 81 ? 12.237 2.855 -2.107 1.00 81.25 81 LYS A C 1
ATOM 632 O O . LYS A 1 81 ? 11.168 2.605 -1.539 1.00 81.25 81 LYS A O 1
ATOM 637 N N . PRO A 1 82 ? 13.211 3.583 -1.519 1.00 84.62 82 PRO A N 1
ATOM 638 C CA . PRO A 1 82 ? 13.075 4.197 -0.199 1.00 84.62 82 PRO A CA 1
ATOM 639 C C . PRO A 1 82 ? 11.894 5.183 -0.150 1.00 84.62 82 PRO A C 1
ATOM 641 O O . PRO A 1 82 ? 11.544 5.772 -1.171 1.00 84.62 82 PRO A O 1
ATOM 644 N N . LEU A 1 83 ? 11.293 5.361 1.033 1.00 88.81 83 LEU A N 1
ATOM 645 C CA . LEU A 1 83 ? 10.278 6.392 1.256 1.00 88.81 83 LEU A CA 1
ATOM 646 C C . LEU A 1 83 ? 10.910 7.777 1.095 1.00 88.81 83 LEU A C 1
ATOM 648 O O . LEU A 1 83 ? 12.074 7.983 1.453 1.00 88.81 83 LEU A O 1
ATOM 652 N N . SER A 1 84 ? 10.139 8.736 0.589 1.00 90.31 84 SER A N 1
ATOM 653 C CA . SER A 1 84 ? 10.583 10.126 0.521 1.00 90.31 84 SER A CA 1
ATOM 654 C C . SER A 1 84 ? 10.684 10.746 1.923 1.00 90.31 84 SER A C 1
ATOM 656 O O . SER A 1 84 ? 10.036 10.304 2.874 1.00 90.31 84 SER A O 1
ATOM 658 N N . HIS A 1 85 ? 11.467 11.819 2.072 1.00 90.88 85 HIS A N 1
ATOM 659 C CA . HIS A 1 85 ? 11.553 12.550 3.345 1.00 90.88 85 HIS A CA 1
ATOM 660 C C . HIS A 1 85 ? 10.193 13.076 3.829 1.00 90.88 85 HIS A C 1
ATOM 662 O O . HIS A 1 85 ? 9.955 13.157 5.034 1.00 90.88 85 HIS A O 1
ATOM 668 N N . GLU A 1 86 ? 9.310 13.443 2.900 1.00 92.06 86 GLU A N 1
ATOM 669 C CA . GLU A 1 86 ? 7.959 13.908 3.205 1.00 92.06 86 GLU A CA 1
ATOM 670 C C . GLU A 1 86 ? 7.092 12.769 3.755 1.00 92.06 86 GLU A C 1
ATOM 672 O O . GLU A 1 86 ? 6.462 12.929 4.800 1.00 92.06 86 GLU A O 1
ATOM 677 N N . GLN A 1 87 ? 7.153 11.592 3.127 1.00 92.75 87 GLN A N 1
ATOM 678 C CA . GLN A 1 87 ? 6.465 10.384 3.587 1.00 92.75 87 GLN A CA 1
ATOM 679 C C . GLN A 1 87 ? 6.928 9.967 4.987 1.00 92.75 87 GLN A C 1
ATOM 681 O O . GLN A 1 87 ? 6.107 9.714 5.869 1.00 92.75 87 GLN A O 1
ATOM 686 N N . ILE A 1 88 ? 8.244 9.971 5.222 1.00 89.75 88 ILE A N 1
ATOM 687 C CA . ILE A 1 88 ? 8.824 9.659 6.536 1.00 89.75 88 ILE A CA 1
ATOM 688 C C . ILE A 1 88 ? 8.317 10.647 7.593 1.00 89.75 88 ILE A C 1
ATOM 690 O O . ILE A 1 88 ? 7.903 10.236 8.676 1.00 89.75 88 ILE A O 1
ATOM 694 N N . ARG A 1 89 ? 8.305 11.951 7.283 1.00 89.62 89 ARG A N 1
ATOM 695 C CA . ARG A 1 89 ? 7.817 12.993 8.199 1.00 89.62 89 ARG A CA 1
ATOM 696 C C . ARG A 1 89 ? 6.332 12.834 8.526 1.00 89.62 89 ARG A C 1
ATOM 698 O O . ARG A 1 89 ? 5.939 13.093 9.659 1.00 89.62 89 ARG A O 1
ATOM 705 N N . ALA A 1 90 ? 5.527 12.406 7.559 1.00 88.31 90 ALA A N 1
ATOM 706 C CA . ALA A 1 90 ? 4.104 12.146 7.747 1.00 88.31 90 ALA A CA 1
ATOM 707 C C . ALA A 1 90 ? 3.805 10.825 8.480 1.00 88.31 90 ALA A C 1
ATOM 709 O O . ALA A 1 90 ? 2.645 10.547 8.775 1.00 88.31 90 ALA A O 1
ATOM 710 N N . GLY A 1 91 ? 4.824 10.018 8.796 1.00 90.12 91 GLY A N 1
ATOM 711 C CA . GLY A 1 91 ? 4.644 8.732 9.469 1.00 90.12 91 GLY A CA 1
ATOM 712 C C . GLY A 1 91 ? 4.110 7.634 8.550 1.00 90.12 91 GLY A C 1
ATOM 713 O O . GLY A 1 91 ? 3.482 6.690 9.029 1.00 90.12 91 GLY A O 1
ATOM 714 N N . VAL A 1 92 ? 4.343 7.754 7.240 1.00 92.50 92 VAL A N 1
ATOM 715 C CA . VAL A 1 92 ? 4.004 6.708 6.273 1.00 92.50 92 VAL A CA 1
ATOM 716 C C . VAL A 1 92 ? 4.832 5.462 6.563 1.00 92.50 92 VAL A C 1
ATOM 718 O O . VAL A 1 92 ? 6.045 5.530 6.767 1.00 92.50 92 VAL A O 1
ATOM 721 N N . VAL A 1 93 ? 4.169 4.312 6.564 1.00 92.38 93 VAL A N 1
ATOM 722 C CA . VAL A 1 93 ? 4.799 2.999 6.700 1.00 92.38 93 VAL A CA 1
ATOM 723 C C . VAL A 1 93 ? 4.760 2.269 5.367 1.00 92.38 93 VAL A C 1
ATOM 725 O O . VAL A 1 93 ? 3.819 2.426 4.590 1.00 92.38 93 VAL A O 1
ATOM 728 N N . ARG A 1 94 ? 5.764 1.435 5.097 1.00 92.19 94 ARG A N 1
ATOM 729 C CA . ARG A 1 94 ? 5.768 0.631 3.877 1.00 92.19 94 ARG A CA 1
ATOM 730 C C . ARG A 1 94 ? 5.041 -0.694 4.065 1.00 92.19 94 ARG A C 1
ATOM 732 O O . ARG A 1 94 ? 5.224 -1.400 5.064 1.00 92.19 94 ARG A O 1
ATOM 739 N N . MET A 1 95 ? 4.295 -1.060 3.034 1.00 93.06 95 MET A N 1
ATOM 740 C CA . MET A 1 95 ? 3.789 -2.402 2.796 1.00 93.06 95 MET A CA 1
ATOM 741 C C . MET A 1 95 ? 4.378 -2.939 1.492 1.00 93.06 95 MET A C 1
ATOM 743 O O . MET A 1 95 ? 4.306 -2.294 0.451 1.00 93.06 95 MET A O 1
ATOM 747 N N . VAL A 1 96 ? 4.957 -4.132 1.543 1.00 91.44 96 VAL A N 1
ATOM 748 C CA . VAL A 1 96 ? 5.515 -4.817 0.378 1.00 91.44 96 VAL A CA 1
ATOM 749 C C . VAL A 1 96 ? 4.595 -5.961 -0.016 1.00 91.44 96 VAL A C 1
ATOM 751 O O . VAL A 1 96 ? 4.217 -6.766 0.836 1.00 91.44 96 VAL A O 1
ATOM 754 N N . VAL A 1 97 ? 4.261 -6.033 -1.302 1.00 91.75 97 VAL A N 1
ATOM 755 C CA . VAL A 1 97 ? 3.479 -7.114 -1.904 1.00 91.75 97 VAL A CA 1
ATOM 756 C C . VAL A 1 97 ? 4.356 -7.857 -2.903 1.00 91.75 97 VAL A C 1
ATOM 758 O O . VAL A 1 97 ? 4.847 -7.271 -3.868 1.00 91.75 97 VAL A O 1
ATOM 761 N N . GLY A 1 98 ? 4.563 -9.145 -2.647 1.00 89.00 98 GLY A N 1
ATOM 762 C CA . GLY A 1 98 ? 5.293 -10.048 -3.525 1.00 89.00 98 GLY A CA 1
ATOM 763 C C . GLY A 1 98 ? 4.487 -10.444 -4.761 1.00 89.00 98 GL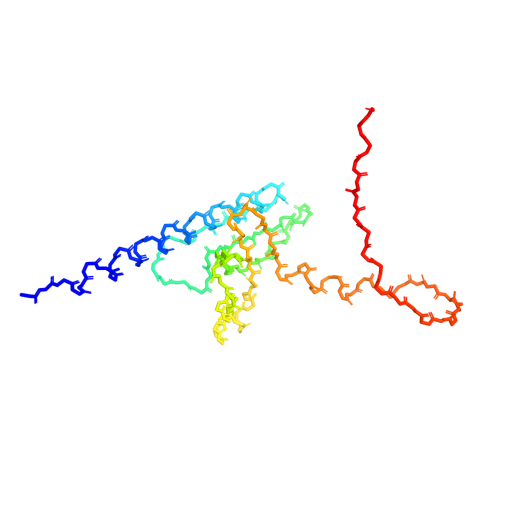Y A C 1
ATOM 764 O O . GLY A 1 98 ? 3.256 -10.383 -4.769 1.00 89.00 98 GLY A O 1
ATOM 765 N N . ALA A 1 99 ? 5.179 -10.915 -5.798 1.00 87.50 99 ALA A N 1
ATOM 766 C CA . ALA A 1 99 ? 4.550 -11.499 -6.988 1.00 87.50 99 ALA A CA 1
ATOM 767 C C . ALA A 1 99 ? 3.672 -12.732 -6.679 1.00 87.50 99 ALA A C 1
ATOM 769 O O . ALA A 1 99 ? 2.717 -13.008 -7.400 1.00 87.50 99 ALA A O 1
ATOM 770 N N . ASP A 1 100 ? 3.958 -13.438 -5.584 1.00 88.06 100 ASP A N 1
ATOM 771 C CA . ASP A 1 100 ? 3.168 -14.548 -5.036 1.00 88.06 100 ASP A CA 1
ATOM 772 C C . ASP A 1 100 ? 1.944 -14.086 -4.217 1.00 88.06 100 ASP A C 1
ATOM 774 O O . ASP A 1 100 ? 1.170 -14.907 -3.722 1.00 88.06 100 ASP A O 1
ATOM 778 N N . GLY A 1 101 ? 1.758 -12.772 -4.058 1.00 86.94 101 GLY A N 1
ATOM 779 C CA . GLY A 1 101 ? 0.716 -12.174 -3.230 1.00 86.94 101 GLY A CA 1
ATOM 780 C C . GLY A 1 101 ? 1.037 -12.163 -1.733 1.00 86.94 101 GLY A C 1
ATOM 781 O O . GLY A 1 101 ? 0.172 -11.782 -0.937 1.00 86.94 101 GLY A O 1
ATOM 782 N N . ALA A 1 102 ? 2.249 -12.554 -1.318 1.00 89.00 102 ALA A N 1
ATOM 783 C CA . ALA A 1 102 ? 2.679 -12.411 0.065 1.00 89.00 102 ALA A CA 1
ATOM 784 C C . ALA A 1 102 ? 2.771 -10.928 0.440 1.00 89.00 102 ALA A C 1
ATOM 786 O O . ALA A 1 102 ? 3.257 -10.102 -0.330 1.00 89.00 102 ALA A O 1
ATOM 787 N N . VAL A 1 103 ? 2.314 -10.587 1.645 1.00 90.12 103 VAL A N 1
ATOM 788 C CA . VAL A 1 103 ? 2.304 -9.205 2.139 1.00 90.12 103 VAL A CA 1
ATOM 789 C C . VAL A 1 103 ? 3.180 -9.101 3.378 1.00 90.12 103 VAL A C 1
ATOM 791 O O . VAL A 1 103 ? 2.970 -9.824 4.355 1.00 90.12 103 VAL A O 1
ATOM 794 N N . VAL A 1 104 ? 4.139 -8.176 3.353 1.00 87.88 104 VAL A N 1
ATOM 795 C CA . VAL A 1 104 ? 5.027 -7.855 4.476 1.00 87.88 104 VAL A CA 1
ATOM 796 C C . VAL A 1 104 ? 4.858 -6.387 4.834 1.00 87.88 104 VAL A C 1
ATOM 798 O O . VAL A 1 104 ? 4.967 -5.513 3.981 1.00 87.88 104 VAL A O 1
ATOM 801 N N . CYS A 1 105 ? 4.608 -6.108 6.107 1.00 82.94 105 CYS A N 1
ATOM 802 C CA . CYS A 1 105 ? 4.416 -4.750 6.599 1.00 82.94 105 CYS A CA 1
ATOM 803 C C . CYS A 1 105 ? 5.606 -4.340 7.468 1.00 82.94 105 CYS A C 1
ATOM 805 O O . CYS A 1 105 ? 5.988 -5.076 8.378 1.00 82.94 105 CYS A O 1
ATOM 807 N N . GLU A 1 106 ? 6.190 -3.162 7.241 1.00 78.19 106 GLU A N 1
ATOM 808 C CA . GLU A 1 106 ? 7.370 -2.735 8.011 1.00 78.19 106 GLU A CA 1
ATOM 809 C C . GLU A 1 106 ? 7.065 -2.498 9.503 1.00 78.19 106 GLU A C 1
ATOM 811 O O . GLU A 1 106 ? 7.952 -2.628 10.349 1.00 78.19 106 GLU A O 1
ATOM 816 N N . TRP A 1 107 ? 5.805 -2.260 9.883 1.00 68.88 107 TRP A N 1
ATOM 817 C CA . TRP A 1 107 ? 5.426 -2.191 11.302 1.00 68.88 107 TRP A CA 1
ATOM 818 C C . TRP A 1 107 ? 5.513 -3.551 12.019 1.00 68.88 107 TRP A C 1
ATOM 820 O O . TRP A 1 107 ? 5.721 -3.593 13.235 1.00 68.88 107 TRP A O 1
ATOM 830 N N . ASP A 1 108 ? 5.415 -4.668 11.291 1.00 53.53 108 ASP A N 1
ATOM 831 C CA . ASP A 1 108 ? 5.589 -6.013 11.851 1.00 53.53 108 ASP A CA 1
ATOM 832 C C . ASP A 1 108 ? 7.077 -6.345 12.078 1.00 53.53 108 ASP A C 1
ATOM 834 O O . ASP A 1 108 ? 7.419 -7.182 12.918 1.00 53.53 108 ASP A O 1
ATOM 838 N N . LEU A 1 109 ? 7.989 -5.650 11.387 1.00 41.69 109 LEU A N 1
ATOM 839 C CA . LEU A 1 109 ? 9.435 -5.780 11.598 1.00 41.69 109 LEU A CA 1
ATOM 840 C C . LEU A 1 109 ? 9.875 -5.085 12.896 1.00 41.69 109 LEU A C 1
ATOM 842 O O . LEU A 1 109 ? 10.693 -5.623 13.643 1.00 41.69 109 LEU A O 1
ATOM 846 N N . ASN A 1 110 ? 9.255 -3.951 13.232 1.00 34.03 110 ASN A N 1
ATOM 847 C CA . ASN A 1 110 ? 9.537 -3.218 14.471 1.00 34.03 110 ASN A CA 1
ATOM 848 C C . ASN A 1 110 ? 8.946 -3.872 15.734 1.00 34.03 110 ASN A C 1
ATOM 850 O O . ASN A 1 110 ? 9.425 -3.617 16.841 1.00 34.03 110 ASN A O 1
ATOM 854 N N . THR A 1 111 ? 7.940 -4.743 15.610 1.00 34.28 111 THR A N 1
ATOM 855 C CA . THR A 1 111 ? 7.363 -5.475 16.755 1.00 34.28 111 THR A CA 1
ATOM 856 C C . THR A 1 111 ? 8.123 -6.761 17.090 1.00 34.28 111 THR A C 1
ATOM 858 O O . THR A 1 111 ? 8.196 -7.133 18.263 1.00 34.28 111 THR A O 1
ATOM 861 N N . LYS A 1 112 ? 8.803 -7.388 16.118 1.00 35.06 112 LYS A N 1
ATOM 862 C CA . LYS A 1 112 ? 9.712 -8.525 16.377 1.00 35.06 112 LYS A CA 1
ATOM 863 C C . LYS A 1 112 ? 11.027 -8.125 17.064 1.00 35.06 112 LYS A C 1
ATOM 865 O O . LYS A 1 112 ? 11.673 -8.984 17.657 1.00 35.06 112 LYS A O 1
ATOM 870 N N . GLY A 1 113 ? 11.382 -6.837 17.056 1.00 31.47 113 GLY A N 1
ATOM 871 C CA . GLY A 1 113 ? 12.485 -6.274 17.847 1.00 31.47 113 GLY A CA 1
ATOM 872 C C . GLY A 1 113 ? 12.101 -5.820 19.264 1.00 31.47 113 GLY A C 1
ATOM 873 O O . GLY A 1 113 ? 12.985 -5.630 20.095 1.00 31.47 113 GLY A O 1
ATOM 874 N N . ARG A 1 114 ? 10.803 -5.661 19.571 1.00 32.53 114 ARG A N 1
ATOM 875 C CA . ARG A 1 114 ? 10.327 -5.127 20.866 1.00 32.53 114 ARG A CA 1
ATOM 876 C C . ARG A 1 114 ? 9.766 -6.169 21.840 1.00 32.53 114 ARG A C 1
ATOM 878 O O . ARG A 1 114 ? 9.673 -5.870 23.023 1.00 32.53 114 ARG A O 1
ATOM 885 N N . ASN A 1 115 ? 9.481 -7.396 21.393 1.00 32.56 115 ASN A N 1
ATOM 886 C CA . ASN A 1 115 ? 8.900 -8.462 22.228 1.00 32.56 115 ASN A CA 1
ATOM 887 C C . ASN A 1 115 ? 9.880 -9.602 22.586 1.00 32.56 115 ASN A C 1
ATOM 889 O O . ASN A 1 115 ? 9.533 -10.778 22.507 1.00 32.56 115 ASN A O 1
ATOM 893 N N . ARG A 1 116 ? 11.107 -9.274 23.016 1.00 34.72 116 ARG A N 1
ATOM 894 C CA . ARG A 1 116 ? 12.016 -10.226 23.700 1.00 34.72 116 ARG A CA 1
ATOM 895 C C . ARG A 1 116 ? 12.589 -9.679 25.015 1.00 34.72 116 ARG A C 1
ATOM 897 O O . ARG A 1 116 ? 13.742 -9.920 25.343 1.00 34.72 116 ARG A O 1
ATOM 904 N N . SER A 1 117 ? 11.786 -8.941 25.781 1.00 33.72 117 SER A N 1
ATOM 905 C CA . SER A 1 117 ? 12.177 -8.477 27.119 1.00 33.72 117 SER A CA 1
ATOM 906 C C . SER A 1 117 ? 11.045 -8.653 28.128 1.00 33.72 117 SER A C 1
ATOM 908 O O . SER A 1 117 ? 10.515 -7.686 28.669 1.00 33.72 117 SER A O 1
ATOM 910 N N . SER A 1 118 ? 10.692 -9.901 28.411 1.00 34.25 118 SER A N 1
ATOM 911 C CA . SER A 1 118 ? 10.123 -10.259 29.709 1.00 34.25 118 SER A CA 1
ATOM 912 C C . SER A 1 118 ? 10.360 -11.745 29.958 1.00 34.25 118 SER A C 1
ATOM 914 O O . SER A 1 118 ? 9.788 -12.575 29.259 1.00 34.25 118 SER A O 1
ATOM 916 N N . ASN A 1 119 ? 11.198 -12.023 30.959 1.00 31.58 119 ASN A N 1
ATOM 917 C CA . ASN A 1 119 ? 11.559 -13.324 31.524 1.00 31.58 119 ASN A CA 1
ATOM 918 C C . ASN A 1 119 ? 12.277 -14.314 30.599 1.00 31.58 119 ASN A C 1
ATOM 920 O O . ASN A 1 119 ? 11.647 -15.058 29.865 1.00 31.58 119 ASN A O 1
ATOM 924 N N . GLU A 1 120 ? 13.594 -14.430 30.771 1.00 30.08 120 GLU A N 1
ATOM 925 C CA . GLU A 1 120 ? 14.116 -15.584 31.511 1.00 30.08 120 GLU A CA 1
ATOM 926 C C . GLU A 1 120 ? 15.560 -15.351 31.967 1.00 30.08 120 GLU A C 1
ATOM 928 O O . GLU A 1 120 ? 16.437 -14.897 31.234 1.00 30.08 120 GLU A O 1
ATOM 933 N N . HIS A 1 121 ? 15.757 -15.615 33.253 1.00 30.81 121 HIS A N 1
ATOM 934 C CA . HIS A 1 121 ? 17.039 -15.742 33.914 1.00 30.81 121 HIS A CA 1
ATOM 935 C C . HIS A 1 121 ? 17.654 -17.095 33.520 1.00 30.81 121 HIS A C 1
ATOM 937 O O . HIS A 1 121 ? 16.929 -18.057 33.287 1.00 30.81 121 HIS A O 1
ATOM 943 N N . THR A 1 122 ? 18.983 -17.174 33.602 1.00 33.09 122 THR A N 1
ATOM 944 C CA . THR A 1 122 ? 19.856 -18.358 33.457 1.00 33.09 122 THR A CA 1
ATOM 945 C C . THR A 1 122 ? 20.392 -18.675 32.053 1.00 33.09 122 THR A C 1
ATOM 947 O O . THR A 1 122 ? 19.663 -18.829 31.085 1.00 33.09 122 THR A O 1
ATOM 950 N N . GLY A 1 123 ? 21.717 -18.848 31.988 1.00 26.95 123 GLY A N 1
ATOM 951 C CA . GLY A 1 123 ? 22.342 -19.763 31.032 1.00 26.95 123 GLY A CA 1
ATOM 952 C C . GLY A 1 123 ? 23.123 -19.130 29.886 1.00 26.95 123 GLY A C 1
ATOM 953 O O . GLY A 1 123 ? 22.581 -18.788 28.846 1.00 26.95 123 GLY A O 1
ATOM 954 N N . LYS A 1 124 ? 24.447 -19.072 30.047 1.00 38.56 124 LYS A N 1
ATOM 955 C CA . LYS A 1 124 ? 25.423 -18.949 28.955 1.00 38.56 124 LYS A CA 1
ATOM 956 C C . LYS A 1 124 ? 25.144 -19.965 27.834 1.00 38.56 124 LYS A C 1
ATOM 958 O O . LYS A 1 124 ? 24.937 -21.131 28.145 1.00 38.56 124 LYS A O 1
ATOM 963 N N . ALA A 1 125 ? 25.318 -19.550 26.579 1.00 32.06 125 ALA A N 1
ATOM 964 C CA . ALA A 1 125 ? 26.178 -20.182 25.560 1.00 32.06 125 ALA A CA 1
ATOM 965 C C . ALA A 1 125 ? 25.681 -19.817 24.153 1.00 32.06 125 ALA A C 1
ATOM 967 O O . ALA A 1 125 ? 24.496 -19.920 23.851 1.00 32.06 125 ALA A O 1
ATOM 968 N N . GLY A 1 126 ? 26.593 -19.388 23.279 1.00 36.00 126 GLY A N 1
ATOM 969 C CA . GLY A 1 126 ? 26.279 -19.205 21.866 1.00 36.00 126 GLY A CA 1
ATOM 970 C C . GLY A 1 126 ? 26.002 -20.533 21.167 1.00 36.00 126 GLY A C 1
ATOM 971 O O . GLY A 1 126 ? 26.537 -21.554 21.579 1.00 36.00 126 GLY A O 1
ATOM 972 N N . ALA A 1 127 ? 25.221 -20.499 20.086 1.00 33.22 127 ALA A N 1
ATOM 973 C CA . ALA A 1 127 ? 25.401 -21.346 18.905 1.00 33.22 127 ALA A CA 1
ATOM 974 C C . ALA A 1 127 ? 24.276 -21.146 17.874 1.00 33.22 127 ALA A C 1
ATOM 976 O O . ALA A 1 127 ? 23.099 -21.161 18.209 1.00 33.22 127 ALA A O 1
ATOM 977 N N . LYS A 1 128 ? 24.722 -21.098 16.612 1.00 32.19 128 LYS A N 1
ATOM 978 C CA . LYS A 1 128 ? 24.157 -21.735 15.409 1.00 32.19 128 LYS A CA 1
ATOM 979 C C . LYS A 1 128 ? 22.768 -21.309 14.912 1.00 32.19 128 LYS A C 1
ATOM 981 O O . LYS A 1 128 ? 21.732 -21.697 15.433 1.00 32.19 128 LYS A O 1
ATOM 986 N N . LEU A 1 129 ? 22.794 -20.662 13.742 1.00 30.97 129 LEU A N 1
ATOM 987 C CA . LEU A 1 129 ? 21.757 -20.775 12.715 1.00 30.97 129 LEU A CA 1
ATOM 988 C C . LEU A 1 129 ? 21.505 -22.262 12.409 1.00 30.97 129 LEU A C 1
ATOM 990 O O . LEU A 1 129 ? 22.353 -22.920 11.808 1.00 30.97 129 LEU A O 1
ATOM 994 N N . SER A 1 130 ? 20.351 -22.787 12.816 1.00 32.72 130 SER A N 1
ATOM 995 C CA . SER A 1 130 ? 19.809 -24.042 12.295 1.00 32.72 130 SER A CA 1
ATOM 996 C C . SER A 1 130 ? 18.727 -23.720 11.270 1.00 32.72 130 SER A C 1
ATOM 998 O O . SER A 1 130 ? 17.662 -23.208 11.615 1.00 32.72 130 SER A O 1
ATOM 1000 N N . VAL A 1 131 ? 19.013 -24.013 10.004 1.00 33.06 131 VAL A N 1
ATOM 1001 C CA . VAL A 1 131 ? 17.998 -24.127 8.956 1.00 33.06 131 VAL A CA 1
ATOM 1002 C C . VAL A 1 131 ? 17.328 -25.484 9.142 1.00 33.06 131 VAL A C 1
ATOM 1004 O O . VAL A 1 131 ? 17.991 -26.511 9.020 1.00 33.06 131 VAL A O 1
ATOM 1007 N N . THR A 1 132 ? 16.032 -25.493 9.443 1.00 29.91 132 THR A N 1
ATOM 1008 C CA . THR A 1 132 ? 15.230 -26.722 9.459 1.00 29.91 132 THR A CA 1
ATOM 1009 C C . THR A 1 132 ? 14.360 -26.732 8.210 1.00 29.91 132 THR A C 1
ATOM 1011 O O . THR A 1 132 ? 13.400 -25.971 8.106 1.00 29.91 132 THR A O 1
ATOM 1014 N N . THR A 1 133 ? 14.712 -27.574 7.240 1.00 34.62 133 THR A N 1
ATOM 1015 C CA . THR A 1 133 ? 13.839 -27.940 6.122 1.00 34.62 133 THR A CA 1
ATOM 1016 C C . THR A 1 133 ? 12.775 -28.910 6.623 1.00 34.62 133 THR A C 1
ATOM 1018 O O . THR A 1 133 ? 13.108 -29.987 7.116 1.00 34.62 133 THR A O 1
ATOM 1021 N N . ASN A 1 134 ? 11.499 -28.547 6.482 1.00 32.31 134 ASN A N 1
ATOM 1022 C CA . ASN A 1 134 ? 10.393 -29.487 6.643 1.00 32.31 134 ASN A CA 1
ATOM 1023 C C . ASN A 1 134 ? 10.310 -30.360 5.387 1.00 32.31 134 ASN A C 1
ATOM 1025 O O . ASN A 1 134 ? 9.771 -29.931 4.369 1.00 32.31 134 ASN A O 1
ATOM 1029 N N . THR A 1 135 ? 10.822 -31.585 5.455 1.00 37.44 135 THR A N 1
ATOM 1030 C CA . THR A 1 135 ? 10.351 -32.664 4.585 1.00 37.44 135 THR A CA 1
ATOM 1031 C C . THR A 1 135 ? 9.077 -33.235 5.194 1.00 37.44 135 THR A C 1
ATOM 1033 O O . THR A 1 135 ? 9.079 -33.795 6.292 1.00 37.44 135 THR A O 1
ATOM 1036 N N . ALA A 1 136 ? 7.968 -33.031 4.485 1.00 34.91 136 ALA A N 1
ATOM 1037 C CA . ALA A 1 136 ? 6.706 -33.692 4.759 1.00 34.91 136 ALA A CA 1
ATOM 1038 C C . ALA A 1 136 ? 6.890 -35.212 4.625 1.00 34.91 136 ALA A C 1
ATOM 1040 O O . ALA A 1 136 ? 7.463 -35.695 3.649 1.00 34.91 136 ALA A O 1
ATOM 1041 N N . LYS A 1 137 ? 6.423 -35.947 5.636 1.00 39.44 137 LYS A N 1
ATOM 1042 C CA . LYS A 1 137 ? 6.124 -37.371 5.523 1.00 39.44 137 LYS A CA 1
ATOM 1043 C C . LYS A 1 137 ? 4.817 -37.497 4.753 1.00 39.44 137 LYS A C 1
ATOM 1045 O O . LYS A 1 137 ? 3.799 -37.071 5.284 1.00 39.44 137 LYS A O 1
ATOM 1050 N N . ASP A 1 138 ? 4.865 -38.140 3.598 1.00 39.16 138 ASP A N 1
ATOM 1051 C CA . ASP A 1 138 ? 3.727 -38.852 3.029 1.00 39.16 138 ASP A CA 1
ATOM 1052 C C . ASP A 1 138 ? 4.199 -40.276 2.696 1.00 39.16 138 ASP A C 1
ATOM 1054 O O . ASP A 1 138 ? 5.156 -40.447 1.945 1.00 39.16 138 ASP A O 1
ATOM 1058 N N . ASN A 1 139 ? 3.557 -41.229 3.386 1.00 37.75 139 ASN A N 1
ATOM 1059 C CA . ASN A 1 139 ? 3.466 -42.694 3.234 1.00 37.75 139 ASN A CA 1
ATOM 1060 C C . ASN A 1 139 ? 4.588 -43.481 2.541 1.00 37.75 139 ASN A C 1
ATOM 1062 O O . ASN A 1 139 ? 4.661 -43.466 1.294 1.00 37.75 139 ASN A O 1
#

Foldseek 3Di:
DPPPPVVVVVVVVVQVVLQVVQLVLVCVVQVVVVWDKDADPDPDDLAGIWTFHQDDDVGDTDIAGEHEEEDAPVPCPPDTDDRDPVSVVVNYWYWYAYPVSDIDTVVVVVVVVVPPPDDDDDDDDDDDDDDDDDDDDDD

Secondary structure (DSSP, 8-state):
---SSHHHHHHHHHHHHHHHHHHHHHHHHHHHTTEEEEE--SS--S-SEEEEE-BTTTTB--EEEEEEEEE-TTT-TT-SPPPPHHHHHTT-EEEEEETT--EEEHHHHHHHTTS--S---------------------

Sequence (139 aa):
MSNGDDTDEIKSFQAHRLGTWAELIGASFLIRRKFEVFIHTGSQSICDLVAFQRRGAVGKLDPVLIDVKFVNLDLDRAGPKPLSHEQIRAGVVRMVVGADGAVVCEWDLNTKGRNRSSNEHTGKAGAKLSVTTNTAKDN

Radius of gyration: 20.39 Å; chains: 1; bounding box: 43×57×72 Å

pLDDT: mean 70.76, std 23.23, range [26.95, 96.5]